Protein AF-A0A316QAD2-F1 (afdb_monomer_lite)

Sequence (180 aa):
MNKKSFFGGLAIGLAGILAVGAMGWFTKGFREWKKEEKPEIDNPIEDSSGGTEIESGEEKGVKLSVRKLMSSEFDDYGVSELAESAYTLTATITPADAANKAVDWTIAFKNASSTWASGKTVTEYATVTPSADGALTAVVENVAAFGEQIVVKATSRDNAEAYATCTVEYLQRTTGYTFN

Radius of gyration: 26.49 Å; chains: 1; bounding box: 68×63×85 Å

Secondary structure (DSSP, 8-state):
----------------------------SSS-S--------------S--EEEEEEEEEEBEEEEEEEPPGGGTGGGT--TT-SEEEEEEEEESSTT-S---EEEEEEETTTTSTTTTT--GGGTEEEEESSTT-SEEEEEE-S--SS-EEEEEEESS-TT-EEEEEEEEE---------

pLDDT: mean 77.48, std 26.58, range [26.19, 98.69]

Structure (mmCIF, N/CA/C/O backbone):
data_AF-A0A316QAD2-F1
#
_entry.id   AF-A0A316QAD2-F1
#
loop_
_atom_site.group_PDB
_atom_site.id
_atom_site.type_symbol
_atom_site.label_atom_id
_atom_site.label_alt_id
_atom_site.label_comp_id
_atom_site.label_asym_id
_atom_site.label_entity_id
_atom_site.label_seq_id
_atom_site.pdbx_PDB_ins_code
_atom_site.Cartn_x
_atom_site.Cartn_y
_atom_site.Cartn_z
_atom_site.occupancy
_atom_site.B_iso_or_equiv
_atom_site.auth_seq_id
_atom_site.auth_comp_id
_atom_site.auth_asym_id
_atom_site.auth_atom_id
_atom_site.pdbx_PDB_model_num
ATOM 1 N N . MET A 1 1 ? 41.965 -2.484 -55.845 1.00 35.59 1 MET A N 1
ATOM 2 C CA . MET A 1 1 ? 42.203 -1.0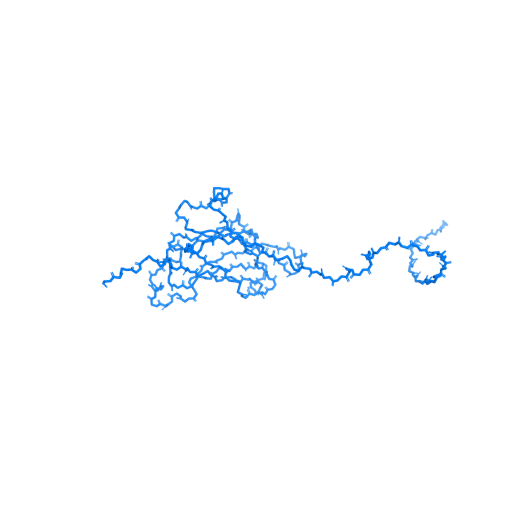54 -55.540 1.00 35.59 1 MET A CA 1
ATOM 3 C C . MET A 1 1 ? 41.024 -0.593 -54.677 1.00 35.59 1 MET A C 1
ATOM 5 O O . MET A 1 1 ? 39.918 -0.594 -55.182 1.00 35.59 1 MET A O 1
ATOM 9 N N . ASN A 1 2 ? 41.152 -0.638 -53.341 1.00 30.62 2 ASN A N 1
ATOM 10 C CA . ASN A 1 2 ? 41.389 0.524 -52.448 1.00 30.62 2 ASN A CA 1
ATOM 11 C C . ASN A 1 2 ? 40.229 1.545 -52.535 1.00 30.62 2 ASN A C 1
ATOM 13 O O . ASN A 1 2 ? 40.037 2.084 -53.612 1.00 30.62 2 ASN A O 1
ATOM 17 N N . LYS A 1 3 ? 39.429 1.890 -51.511 1.00 38.75 3 LYS A N 1
ATOM 18 C CA . LYS A 1 3 ? 39.714 2.348 -50.126 1.00 38.75 3 LYS A CA 1
ATOM 19 C C . LYS A 1 3 ? 38.359 2.501 -49.376 1.00 38.75 3 LYS A C 1
ATOM 21 O O . LYS A 1 3 ? 37.391 2.915 -49.995 1.00 38.75 3 LYS A O 1
ATOM 26 N N . LYS A 1 4 ? 38.220 2.011 -48.135 1.00 34.28 4 LYS A N 1
ATOM 27 C CA . LYS A 1 4 ? 38.248 2.746 -46.838 1.00 34.28 4 LYS A CA 1
ATOM 28 C C . LYS A 1 4 ? 37.105 3.758 -46.567 1.00 34.28 4 LYS A C 1
ATOM 30 O O . LYS A 1 4 ? 37.166 4.885 -47.028 1.00 34.28 4 LYS A O 1
ATOM 35 N N . SER A 1 5 ? 36.131 3.303 -45.767 1.00 32.41 5 SER A N 1
ATOM 36 C CA . SER A 1 5 ? 35.707 3.791 -44.429 1.00 32.41 5 SER A CA 1
ATOM 37 C C . SER A 1 5 ? 35.613 5.292 -44.076 1.00 32.41 5 SER A C 1
ATOM 39 O O . SER A 1 5 ? 36.557 6.041 -44.292 1.00 32.41 5 SER A O 1
ATOM 41 N N . PHE A 1 6 ? 34.601 5.560 -43.229 1.00 31.56 6 PHE A N 1
ATOM 42 C CA . PHE A 1 6 ? 34.587 6.482 -42.074 1.00 31.56 6 PHE A CA 1
ATOM 43 C C . PHE A 1 6 ? 34.142 7.937 -42.325 1.00 31.56 6 PHE A C 1
ATOM 45 O O . PHE A 1 6 ? 34.860 8.719 -42.937 1.00 31.56 6 PHE A O 1
ATOM 52 N N . PHE A 1 7 ? 33.005 8.326 -41.735 1.00 32.94 7 PHE A N 1
ATOM 53 C CA . PHE A 1 7 ? 32.732 9.715 -41.353 1.00 32.94 7 PHE A CA 1
ATOM 54 C C . PHE A 1 7 ? 32.796 9.794 -39.828 1.00 32.94 7 PHE A C 1
ATOM 56 O O . PHE A 1 7 ? 31.994 9.177 -39.132 1.00 32.94 7 PHE A O 1
ATOM 63 N N . GLY A 1 8 ? 33.799 10.510 -39.326 1.00 26.19 8 GLY A N 1
ATOM 64 C CA . GLY A 1 8 ? 33.959 10.866 -37.922 1.00 26.19 8 GLY A CA 1
ATOM 65 C C . GLY A 1 8 ? 34.168 12.374 -37.763 1.00 26.19 8 GLY A C 1
ATOM 66 O O . GLY A 1 8 ? 34.521 13.045 -38.730 1.00 26.19 8 GLY A O 1
ATOM 67 N N . GLY A 1 9 ? 34.000 12.845 -36.521 1.00 28.62 9 GLY A N 1
ATOM 68 C CA . GLY A 1 9 ? 34.406 14.166 -35.999 1.00 28.62 9 GLY A CA 1
ATOM 69 C C . GLY A 1 9 ? 33.338 15.256 -36.168 1.00 28.62 9 GLY A C 1
ATOM 70 O O . GLY A 1 9 ? 32.921 15.507 -37.288 1.00 28.62 9 GLY A O 1
ATOM 71 N N . LEU A 1 10 ? 32.718 15.834 -35.128 1.00 28.34 10 LEU A N 1
ATOM 72 C CA . LEU A 1 10 ? 33.216 16.615 -33.970 1.00 28.34 10 LEU A CA 1
ATOM 73 C C . LEU A 1 10 ? 33.731 18.030 -34.330 1.00 28.34 10 LEU A C 1
ATOM 75 O O . LEU A 1 10 ? 34.620 18.149 -35.165 1.00 28.34 10 LEU A O 1
ATOM 79 N N . ALA A 1 11 ? 33.238 19.026 -33.563 1.00 32.34 11 ALA A N 1
ATOM 80 C CA . ALA A 1 11 ? 33.734 20.399 -33.283 1.00 32.34 11 ALA A CA 1
ATOM 81 C C . ALA A 1 11 ? 32.819 21.532 -33.821 1.00 32.34 11 ALA A C 1
ATOM 83 O O . ALA A 1 11 ? 32.573 21.592 -35.017 1.00 32.34 11 ALA A O 1
ATOM 84 N N . ILE A 1 12 ? 32.101 22.312 -32.990 1.00 36.16 12 ILE A N 1
ATOM 85 C CA . ILE A 1 12 ? 32.471 23.393 -32.026 1.00 36.16 12 ILE A CA 1
ATOM 86 C C . ILE A 1 12 ? 32.565 24.795 -32.679 1.00 36.16 12 ILE A C 1
ATOM 88 O O . ILE A 1 12 ? 33.396 25.015 -33.551 1.00 36.16 12 ILE A O 1
ATOM 92 N N . GLY A 1 13 ? 31.801 25.751 -32.113 1.00 27.59 13 GLY A N 1
ATOM 93 C CA . GLY A 1 13 ? 32.006 27.219 -32.158 1.00 27.59 13 GLY A CA 1
ATOM 94 C C . GLY A 1 13 ? 31.286 27.945 -33.304 1.00 27.59 13 GLY A C 1
ATOM 95 O O . GLY A 1 13 ? 31.134 27.377 -34.371 1.00 27.59 13 GLY A O 1
ATOM 96 N N . LEU A 1 14 ? 30.803 29.191 -33.229 1.00 29.23 14 LEU A N 1
ATOM 97 C CA . LEU A 1 14 ? 30.896 30.331 -32.299 1.00 29.23 14 LEU A CA 1
ATOM 98 C C . LEU A 1 14 ? 29.816 31.352 -32.769 1.00 29.23 14 LEU A C 1
ATOM 100 O O . LEU A 1 14 ? 29.599 31.488 -33.966 1.00 29.23 14 LEU A O 1
ATOM 104 N N . ALA A 1 15 ? 29.015 31.927 -31.865 1.00 31.19 15 ALA A N 1
ATOM 105 C CA . ALA A 1 15 ? 28.975 33.356 -31.485 1.00 31.19 15 ALA A CA 1
ATOM 106 C C . ALA A 1 15 ? 28.520 34.418 -32.527 1.00 31.19 15 ALA A C 1
ATOM 108 O O . ALA A 1 15 ? 29.086 34.532 -33.605 1.00 31.19 15 ALA A O 1
ATOM 109 N N . GLY A 1 16 ? 27.625 35.324 -32.085 1.00 27.73 16 GLY A N 1
ATOM 110 C CA . GLY A 1 16 ? 27.795 36.774 -32.319 1.00 27.73 16 GLY A CA 1
ATOM 111 C C . GLY A 1 16 ? 26.804 37.534 -33.222 1.00 27.73 16 GLY A C 1
ATOM 112 O O . GLY A 1 16 ? 27.101 37.783 -34.378 1.00 27.73 16 GLY A O 1
ATOM 113 N N . ILE A 1 17 ? 25.678 37.967 -32.637 1.00 40.34 17 ILE A N 1
ATOM 114 C CA . ILE A 1 17 ? 24.956 39.265 -32.753 1.00 40.34 17 ILE A CA 1
ATOM 115 C C . ILE A 1 17 ? 25.114 40.111 -34.042 1.00 40.34 17 ILE A C 1
ATOM 117 O O . ILE A 1 17 ? 26.170 40.685 -34.296 1.00 40.34 17 ILE A O 1
ATOM 121 N N . LEU A 1 18 ? 23.978 40.401 -34.699 1.00 31.11 18 LEU A N 1
ATOM 122 C CA . LEU A 1 18 ? 23.752 41.642 -35.456 1.00 31.11 18 LEU A CA 1
ATOM 123 C C . LEU A 1 18 ? 22.421 42.290 -35.040 1.00 31.11 18 LEU A C 1
ATOM 125 O O . LEU A 1 18 ? 21.379 41.639 -34.988 1.00 31.11 18 LEU A O 1
ATOM 129 N N . ALA A 1 19 ? 22.496 43.576 -34.703 1.00 39.50 19 ALA A N 1
ATOM 130 C CA . ALA A 1 19 ? 21.415 44.415 -34.201 1.00 39.50 19 ALA A CA 1
ATOM 131 C C . ALA A 1 19 ? 20.536 44.983 -35.329 1.00 39.50 19 ALA A C 1
ATOM 133 O O . ALA A 1 19 ? 21.062 45.414 -36.352 1.00 39.50 19 ALA A O 1
ATOM 134 N N . VAL A 1 20 ? 19.222 45.093 -35.095 1.00 36.50 20 VAL A N 1
ATOM 135 C CA . VAL A 1 20 ? 18.325 46.009 -35.826 1.00 36.50 20 VAL A CA 1
ATOM 136 C C . VAL A 1 20 ? 17.330 46.604 -34.827 1.00 36.50 20 VAL A C 1
ATOM 138 O O . VAL A 1 20 ? 16.642 45.873 -34.118 1.00 36.50 20 VAL A O 1
ATOM 141 N N . GLY A 1 21 ? 17.307 47.934 -34.720 1.00 32.28 21 GLY A N 1
ATOM 142 C CA . GLY A 1 21 ? 16.424 48.673 -33.820 1.00 32.28 21 GLY A CA 1
ATOM 143 C C . GLY A 1 21 ? 15.106 49.103 -34.466 1.00 32.28 21 GLY A C 1
ATOM 144 O O . GLY A 1 21 ? 15.033 49.236 -35.681 1.00 32.28 21 GLY A O 1
ATOM 145 N N . ALA A 1 22 ? 14.098 49.364 -33.630 1.00 33.25 22 ALA A N 1
ATOM 146 C CA . ALA A 1 22 ? 13.107 50.443 -33.749 1.00 33.25 22 ALA A CA 1
ATOM 147 C C . ALA A 1 22 ? 12.155 50.404 -32.536 1.00 33.25 22 ALA A C 1
ATOM 149 O O . ALA A 1 22 ? 11.790 49.338 -32.047 1.00 33.25 22 ALA A O 1
ATOM 150 N N . MET A 1 23 ? 11.798 51.584 -32.030 1.00 35.56 23 MET A N 1
ATOM 151 C CA . MET A 1 23 ? 10.909 51.823 -30.889 1.00 35.56 23 MET A CA 1
ATOM 152 C C . MET A 1 23 ? 9.443 51.486 -31.191 1.00 35.56 23 MET A C 1
ATOM 154 O O . MET A 1 23 ? 8.976 51.734 -32.297 1.00 35.56 23 MET A O 1
ATOM 158 N N . GLY A 1 24 ? 8.698 51.078 -30.157 1.00 32.34 24 GLY A N 1
ATOM 159 C CA . GLY A 1 24 ? 7.247 51.282 -30.108 1.00 32.34 24 GLY A CA 1
ATOM 160 C C . GLY A 1 24 ? 6.459 50.131 -29.488 1.00 32.34 24 GLY A C 1
ATOM 161 O O . GLY A 1 24 ? 6.105 49.197 -30.187 1.00 32.34 24 GLY A O 1
ATOM 162 N N . TRP A 1 25 ? 6.192 50.245 -28.182 1.00 36.94 25 TRP A N 1
ATOM 163 C CA . TRP A 1 25 ? 5.119 49.604 -27.403 1.00 36.94 25 TRP A CA 1
ATOM 164 C C . TRP A 1 25 ? 4.672 48.184 -27.801 1.00 36.94 25 TRP A C 1
ATOM 166 O O . TRP A 1 25 ? 3.865 48.031 -28.699 1.00 36.94 25 TRP A O 1
ATOM 176 N N . PHE A 1 26 ? 5.051 47.167 -27.021 1.00 37.28 26 PHE A N 1
ATOM 177 C CA . PHE A 1 26 ? 4.083 46.343 -26.283 1.00 37.28 26 PHE A CA 1
ATOM 178 C C . PHE A 1 26 ? 4.789 45.577 -25.157 1.00 37.28 26 PHE A C 1
ATOM 180 O O . PHE A 1 26 ? 5.943 45.161 -25.229 1.00 37.28 26 PHE A O 1
ATOM 187 N N . THR A 1 27 ? 4.081 45.531 -24.046 1.00 40.59 27 THR A N 1
ATOM 188 C CA . THR A 1 27 ? 4.498 45.249 -22.680 1.00 40.59 27 THR A CA 1
ATOM 189 C C . THR A 1 27 ? 4.665 43.758 -22.369 1.00 40.59 27 THR A C 1
ATOM 191 O O . THR A 1 27 ? 3.865 42.942 -22.802 1.00 40.59 27 THR A O 1
ATOM 194 N N . LYS A 1 28 ? 5.638 43.447 -21.494 1.00 39.41 28 LYS A N 1
ATOM 195 C CA . LYS A 1 28 ? 5.648 42.292 -20.563 1.00 39.41 28 LYS A CA 1
ATOM 196 C C . LYS A 1 28 ? 5.552 40.865 -21.157 1.00 39.41 28 LYS A C 1
ATOM 198 O O . LYS A 1 28 ? 4.890 40.017 -20.583 1.00 39.41 28 LYS A O 1
ATOM 203 N N . GLY A 1 29 ? 6.281 40.549 -22.227 1.00 37.81 29 GLY A N 1
ATOM 204 C CA . GLY A 1 29 ? 6.379 39.166 -22.746 1.00 37.81 29 GLY A CA 1
ATOM 205 C C . GLY A 1 29 ? 7.638 38.366 -22.361 1.00 37.81 29 GLY A C 1
ATOM 206 O O . GLY A 1 29 ? 7.804 37.249 -22.830 1.00 37.81 29 GLY A O 1
ATOM 207 N N . PHE A 1 30 ? 8.570 38.921 -21.573 1.00 39.84 30 PHE A N 1
ATOM 208 C CA . PHE A 1 30 ? 9.949 38.390 -21.487 1.00 39.84 30 PHE A CA 1
ATOM 209 C C . PHE A 1 30 ? 10.492 38.233 -20.054 1.00 39.84 30 PHE A C 1
ATOM 211 O O . PHE A 1 30 ? 11.693 38.360 -19.822 1.00 39.84 30 PHE A O 1
ATOM 218 N N . ARG A 1 31 ? 9.629 38.023 -19.049 1.00 38.25 31 ARG A N 1
ATOM 219 C CA . ARG A 1 31 ? 10.076 37.963 -17.641 1.00 38.25 31 ARG A CA 1
ATOM 220 C C . ARG A 1 31 ? 9.486 36.846 -16.777 1.00 38.25 31 ARG A C 1
ATOM 222 O O . ARG A 1 31 ? 9.567 36.943 -15.561 1.00 38.25 31 ARG A O 1
ATOM 229 N N . GLU A 1 32 ? 8.971 35.776 -17.377 1.00 42.12 32 GLU A N 1
ATOM 230 C CA . GLU A 1 32 ? 8.374 34.654 -16.626 1.00 42.12 32 GLU A CA 1
ATOM 231 C C . GLU A 1 32 ? 8.991 33.292 -16.975 1.00 42.12 32 GLU A C 1
ATOM 233 O O . GLU A 1 32 ? 8.365 32.248 -16.846 1.00 42.12 32 GLU A O 1
ATOM 238 N N . TRP A 1 33 ? 10.267 33.276 -17.371 1.00 42.25 33 TRP A N 1
ATOM 239 C CA . TRP A 1 33 ? 11.036 32.034 -17.381 1.00 42.25 33 TRP A CA 1
ATOM 240 C C . TRP A 1 33 ? 11.668 31.836 -15.997 1.00 42.25 33 TRP A C 1
ATOM 242 O O . TRP A 1 33 ? 12.551 32.599 -15.604 1.00 42.25 33 TRP A O 1
ATOM 252 N N . LYS A 1 34 ? 11.186 30.801 -15.293 1.00 41.25 34 LYS A N 1
ATOM 253 C CA . LYS A 1 34 ? 11.458 30.372 -13.903 1.00 41.25 34 LYS A CA 1
ATOM 254 C C . LYS A 1 34 ? 10.482 30.861 -12.830 1.00 41.25 34 LYS A C 1
ATOM 256 O O . LYS A 1 34 ? 10.869 31.532 -11.877 1.00 41.25 34 LYS A O 1
ATOM 261 N N . LYS A 1 35 ? 9.257 30.348 -12.899 1.00 37.22 35 LYS A N 1
ATOM 262 C CA . LYS A 1 35 ? 8.662 29.651 -11.754 1.00 37.22 35 LYS A CA 1
ATOM 263 C C . LYS A 1 35 ? 8.066 28.351 -12.281 1.00 37.22 35 LYS A C 1
ATOM 265 O O . LYS A 1 35 ? 7.025 28.368 -12.919 1.00 37.22 35 LYS A O 1
ATOM 270 N N . GLU A 1 36 ? 8.772 27.243 -12.078 1.00 42.12 36 GLU A N 1
ATOM 271 C CA . GLU A 1 36 ? 8.090 25.954 -11.981 1.00 42.12 36 GLU A CA 1
ATOM 272 C C . GLU A 1 36 ? 7.177 26.076 -10.764 1.00 42.12 36 GLU A C 1
ATOM 274 O O . GLU A 1 36 ? 7.622 25.985 -9.618 1.00 42.12 36 GLU A O 1
ATOM 279 N N . GLU A 1 37 ? 5.909 26.382 -11.011 1.00 37.41 37 GLU A N 1
ATOM 280 C CA . GLU A 1 37 ? 4.862 26.023 -10.076 1.00 37.41 37 GLU A CA 1
ATOM 281 C C . GLU A 1 37 ? 4.916 24.498 -9.990 1.00 37.41 37 GLU A C 1
ATOM 283 O O . GLU A 1 37 ? 4.590 23.783 -10.939 1.00 37.41 37 GLU A O 1
ATOM 288 N N . LYS A 1 38 ? 5.422 23.993 -8.856 1.00 44.31 38 LYS A N 1
ATOM 289 C CA . LYS A 1 38 ? 5.043 22.663 -8.376 1.00 44.31 38 LYS A CA 1
ATOM 290 C C . LYS A 1 38 ? 3.537 22.552 -8.621 1.00 44.31 38 LYS A C 1
ATOM 292 O O . LYS A 1 38 ? 2.856 23.487 -8.200 1.00 44.31 38 LYS A O 1
ATOM 297 N N . PRO A 1 39 ? 3.020 21.491 -9.264 1.00 34.41 39 PRO A N 1
ATOM 298 C CA . PRO A 1 39 ? 1.581 21.310 -9.323 1.00 34.41 39 PRO A CA 1
ATOM 299 C C . PRO A 1 39 ? 1.079 21.336 -7.881 1.00 34.41 39 PRO A C 1
ATOM 301 O O . PRO A 1 39 ? 1.409 20.460 -7.078 1.00 34.41 39 PRO A O 1
ATOM 304 N N . GLU A 1 40 ? 0.394 22.421 -7.534 1.00 42.94 40 GLU A N 1
ATOM 305 C CA . GLU A 1 40 ? -0.399 22.500 -6.330 1.00 42.94 40 GLU A CA 1
ATOM 306 C C . GLU A 1 40 ? -1.486 21.468 -6.567 1.00 42.94 40 GLU A C 1
ATOM 308 O O . GLU A 1 40 ? -2.290 21.575 -7.493 1.00 42.94 40 GLU A O 1
ATOM 313 N N . ILE A 1 41 ? -1.372 20.367 -5.833 1.00 42.03 41 ILE A N 1
ATOM 314 C CA . ILE A 1 41 ? -2.401 19.351 -5.789 1.00 42.03 41 ILE A CA 1
ATOM 315 C C . ILE A 1 41 ? -3.591 20.073 -5.164 1.00 42.03 41 ILE A C 1
ATOM 317 O O . ILE A 1 41 ? -3.642 20.246 -3.947 1.00 42.03 41 ILE A O 1
ATOM 321 N N . ASP A 1 42 ? -4.493 20.559 -6.013 1.00 36.41 42 ASP A N 1
ATOM 322 C CA . ASP A 1 42 ? -5.850 20.921 -5.632 1.00 36.41 42 ASP A CA 1
ATOM 323 C C . ASP A 1 42 ? -6.522 19.614 -5.216 1.00 36.41 42 ASP A C 1
ATOM 325 O O . ASP A 1 42 ? -7.185 18.939 -6.002 1.00 36.41 42 ASP A O 1
ATOM 329 N N . ASN A 1 43 ? -6.206 19.175 -3.997 1.00 46.31 43 ASN A N 1
ATOM 330 C CA . ASN A 1 43 ? -7.016 18.209 -3.294 1.00 46.31 43 ASN A CA 1
ATOM 331 C C . ASN A 1 43 ? -8.382 18.881 -3.192 1.00 46.31 43 ASN A C 1
ATOM 333 O O . ASN A 1 43 ? -8.473 19.911 -2.512 1.00 46.31 43 ASN A O 1
ATOM 337 N N . PRO A 1 44 ? -9.441 18.332 -3.813 1.00 41.91 44 PRO A N 1
ATOM 338 C CA . PRO A 1 44 ? -10.777 18.730 -3.429 1.00 41.91 44 PRO A CA 1
ATOM 339 C C . PRO A 1 44 ? -10.821 18.592 -1.911 1.00 41.91 44 PRO A C 1
ATOM 341 O O . PRO A 1 44 ? -10.467 17.538 -1.375 1.00 41.91 44 PRO A O 1
ATOM 344 N N . ILE A 1 45 ? -11.167 19.673 -1.214 1.00 45.22 45 ILE A N 1
ATOM 345 C CA . ILE A 1 45 ? -11.511 19.594 0.200 1.00 45.22 45 ILE A CA 1
ATOM 346 C C . ILE A 1 45 ? -12.795 18.766 0.242 1.00 45.22 45 ILE A C 1
ATOM 348 O O . ILE A 1 45 ? -13.902 19.301 0.204 1.00 45.22 45 ILE A O 1
ATOM 352 N N . GLU A 1 46 ? -12.643 17.446 0.242 1.00 47.81 46 GLU A N 1
ATOM 353 C CA . GLU A 1 46 ? -13.655 16.566 0.779 1.00 47.81 46 GLU A CA 1
ATOM 354 C C . GLU A 1 46 ? -13.677 16.839 2.275 1.00 47.81 46 GLU A C 1
ATOM 356 O O . GLU A 1 46 ? -12.661 16.757 2.967 1.00 47.81 46 GLU A O 1
ATOM 361 N N . ASP A 1 47 ? -14.854 17.271 2.718 1.00 40.06 47 ASP A N 1
ATOM 362 C CA . ASP A 1 47 ? -15.343 17.188 4.082 1.00 40.06 47 ASP A CA 1
ATOM 363 C C . ASP A 1 47 ? -14.538 16.188 4.917 1.00 40.06 47 ASP A C 1
ATOM 365 O O . ASP A 1 47 ? -14.377 15.029 4.525 1.00 40.06 47 ASP A O 1
ATOM 369 N N . SER A 1 48 ? -14.065 16.675 6.066 1.00 46.91 48 SER A N 1
ATOM 370 C CA . SER A 1 48 ? -13.567 15.918 7.213 1.00 46.91 48 SER A CA 1
ATOM 371 C C . SER A 1 48 ? -14.567 14.824 7.634 1.00 46.91 48 SER A C 1
ATOM 373 O O . SER A 1 48 ? -15.176 14.855 8.705 1.00 46.91 48 SER A O 1
ATOM 375 N N . SER A 1 49 ? -14.701 13.807 6.800 1.00 50.00 49 SER A N 1
ATOM 376 C CA . SER A 1 49 ? -15.507 12.620 6.972 1.00 50.00 49 SER A CA 1
ATOM 377 C C . SER A 1 49 ? -14.502 11.475 7.034 1.00 50.00 49 SER A C 1
ATOM 379 O O . SER A 1 49 ? -13.785 11.214 6.078 1.00 50.00 49 SER A O 1
ATOM 381 N N . GLY A 1 50 ? -14.327 10.917 8.235 1.00 61.88 50 GLY A N 1
ATOM 382 C CA . GLY A 1 50 ? -13.238 9.988 8.564 1.00 61.88 50 GLY A CA 1
ATOM 383 C C . GLY A 1 50 ? -13.079 8.786 7.624 1.00 61.88 50 GLY A C 1
ATOM 384 O O . GLY A 1 50 ? -13.924 8.512 6.780 1.00 61.88 50 GLY A O 1
ATOM 385 N N . GLY A 1 51 ? -11.971 8.072 7.793 1.00 79.38 51 GLY A N 1
ATOM 386 C CA . GLY A 1 51 ? -11.475 7.058 6.862 1.00 79.38 51 GLY A CA 1
ATOM 387 C C . GLY A 1 51 ? -9.982 6.855 7.096 1.00 79.38 51 GLY A C 1
ATOM 388 O O . GLY A 1 51 ? -9.533 6.967 8.233 1.00 79.38 51 GLY A O 1
ATOM 389 N N . THR A 1 52 ? -9.193 6.590 6.057 1.00 82.94 52 THR A N 1
ATOM 390 C CA . THR A 1 52 ? -7.724 6.577 6.168 1.00 82.94 52 THR A CA 1
ATOM 391 C C . THR A 1 52 ? -7.069 7.817 5.587 1.00 82.94 52 THR A C 1
ATOM 393 O O . THR A 1 52 ? -7.644 8.473 4.732 1.00 82.94 52 THR A O 1
ATOM 396 N N . GLU A 1 53 ? -5.848 8.098 6.031 1.00 90.25 53 GLU A N 1
ATOM 397 C CA . GLU A 1 53 ? -4.874 8.936 5.335 1.00 90.25 53 GLU A CA 1
ATOM 398 C C . GLU A 1 53 ? -3.603 8.129 5.076 1.00 90.25 53 GLU A C 1
ATOM 400 O O . GLU A 1 53 ? -3.272 7.214 5.837 1.00 90.25 53 GLU A O 1
ATOM 405 N N . ILE A 1 54 ? -2.901 8.450 3.988 1.00 91.19 54 ILE A N 1
ATOM 406 C CA . ILE A 1 54 ? -1.656 7.774 3.614 1.00 91.19 54 ILE A CA 1
ATOM 407 C C . ILE A 1 54 ? -0.506 8.776 3.564 1.00 91.19 54 ILE A C 1
ATOM 409 O O . ILE A 1 54 ? -0.515 9.709 2.763 1.00 91.19 54 ILE A O 1
ATOM 413 N N . GLU A 1 55 ? 0.524 8.526 4.371 1.00 92.44 55 GLU A N 1
ATOM 414 C CA . GLU A 1 55 ? 1.770 9.291 4.398 1.00 92.44 55 GLU A CA 1
ATOM 415 C C . GLU A 1 55 ? 2.910 8.503 3.734 1.00 92.44 55 GLU A C 1
ATOM 417 O O . GLU A 1 55 ? 3.087 7.305 3.973 1.00 92.44 55 GLU A O 1
ATOM 422 N N . SER A 1 56 ? 3.719 9.168 2.905 1.00 90.56 56 SER A N 1
ATOM 423 C CA . SER A 1 56 ? 4.942 8.581 2.343 1.00 90.56 56 SER A CA 1
ATOM 424 C C . SER A 1 56 ? 5.934 8.187 3.443 1.00 90.56 56 SER A C 1
ATOM 426 O O . SER A 1 56 ? 6.131 8.911 4.413 1.00 90.56 56 SER A O 1
ATOM 428 N N . GLY A 1 57 ? 6.586 7.040 3.276 1.00 91.94 57 GLY A N 1
ATOM 429 C CA . GLY A 1 57 ? 7.590 6.516 4.196 1.00 91.94 57 GLY A CA 1
ATOM 430 C C . GLY A 1 57 ? 9.002 6.548 3.613 1.00 91.94 57 GLY A C 1
ATOM 431 O O . GLY A 1 57 ? 9.426 7.515 2.983 1.00 91.94 57 GLY A O 1
ATOM 432 N N . GLU A 1 58 ? 9.756 5.478 3.857 1.00 94.56 58 GLU A N 1
ATOM 433 C CA . GLU A 1 58 ? 11.116 5.330 3.344 1.00 94.56 58 GLU A CA 1
ATOM 434 C C . GLU A 1 58 ? 11.105 5.110 1.830 1.00 94.56 58 GLU A C 1
ATOM 436 O O . GLU A 1 58 ? 10.273 4.366 1.323 1.00 94.56 58 GLU A O 1
ATOM 441 N N . GLU A 1 59 ? 12.076 5.688 1.123 1.00 95.19 59 GLU A N 1
ATOM 442 C CA . GLU A 1 59 ? 12.274 5.509 -0.318 1.00 95.19 59 GLU A CA 1
ATOM 443 C C . GLU A 1 59 ? 13.747 5.182 -0.597 1.00 95.19 59 GLU A C 1
ATOM 445 O O . GLU A 1 59 ? 14.650 5.956 -0.269 1.00 95.19 59 GLU A O 1
ATOM 450 N N . LYS A 1 60 ? 14.010 4.022 -1.201 1.00 95.00 60 LYS A N 1
ATOM 451 C CA . LYS A 1 60 ? 15.349 3.560 -1.593 1.00 95.00 60 LYS A CA 1
ATOM 452 C C . LYS A 1 60 ? 15.271 2.946 -2.977 1.00 95.00 60 LYS A C 1
ATOM 454 O O . LYS A 1 60 ? 14.819 1.822 -3.122 1.00 95.00 60 LYS A O 1
ATOM 459 N N . GLY A 1 61 ? 15.651 3.680 -4.020 1.00 93.06 61 GLY A N 1
ATOM 460 C CA . GLY A 1 61 ? 15.607 3.183 -5.407 1.00 93.06 61 GLY A CA 1
ATOM 461 C C . GLY A 1 61 ? 14.201 2.889 -5.961 1.00 93.06 61 GLY A C 1
ATOM 462 O O . GLY A 1 61 ? 14.049 2.731 -7.168 1.00 93.06 61 GLY A O 1
ATOM 463 N N . VAL A 1 62 ? 13.172 2.879 -5.116 1.00 96.62 62 VAL A N 1
ATOM 464 C CA . VAL A 1 62 ? 11.751 2.865 -5.458 1.00 96.62 62 VAL A CA 1
ATOM 465 C C . VAL A 1 62 ? 11.123 4.108 -4.836 1.00 96.62 62 VAL A C 1
ATOM 467 O O . VAL A 1 62 ? 11.537 4.538 -3.760 1.00 96.62 62 VAL A O 1
ATOM 470 N N . LYS A 1 63 ? 10.130 4.678 -5.512 1.00 97.38 63 LYS A N 1
ATOM 471 C CA . LYS A 1 63 ? 9.309 5.793 -5.034 1.00 97.38 63 LYS A CA 1
ATOM 472 C C . LYS A 1 63 ? 7.834 5.434 -5.140 1.00 97.38 63 LYS A C 1
ATOM 474 O O . LYS A 1 63 ? 7.449 4.824 -6.138 1.00 97.38 63 LYS A O 1
ATOM 479 N N . LEU A 1 64 ? 7.018 5.845 -4.168 1.00 97.19 64 LEU A N 1
ATOM 480 C CA . LEU A 1 64 ? 5.562 5.694 -4.228 1.00 97.19 64 LEU A CA 1
ATOM 481 C C . LEU A 1 64 ? 4.887 7.027 -4.537 1.00 97.19 64 LEU A C 1
ATOM 483 O O . LEU A 1 64 ? 5.181 8.054 -3.932 1.00 97.19 64 LEU A O 1
ATOM 487 N N . SER A 1 65 ? 3.954 6.995 -5.480 1.00 96.69 65 SER A N 1
ATOM 488 C CA . SER A 1 65 ? 2.950 8.042 -5.661 1.00 96.69 65 SER A CA 1
ATOM 489 C C . SER A 1 65 ? 1.607 7.514 -5.180 1.00 96.69 65 SER A C 1
ATOM 491 O O . SER A 1 65 ? 1.252 6.374 -5.482 1.00 96.69 65 SER A O 1
ATOM 493 N N . VAL A 1 66 ? 0.881 8.340 -4.434 1.00 95.62 66 VAL A N 1
ATOM 494 C CA . VAL A 1 66 ? -0.387 7.986 -3.795 1.00 95.62 66 VAL A CA 1
ATOM 495 C C . VAL A 1 66 ? -1.487 8.865 -4.374 1.00 95.62 66 VAL A C 1
ATOM 497 O O . VAL A 1 66 ? -1.308 10.076 -4.490 1.00 95.62 66 VAL A O 1
ATOM 500 N N . ARG A 1 67 ? -2.625 8.266 -4.723 1.00 96.06 67 ARG A N 1
ATOM 501 C CA . ARG A 1 67 ? -3.835 8.988 -5.131 1.00 96.06 67 ARG A CA 1
ATOM 502 C C . ARG A 1 67 ? -5.041 8.379 -4.428 1.00 96.06 67 ARG A C 1
ATOM 504 O O . ARG A 1 67 ? -5.265 7.177 -4.551 1.00 96.06 67 ARG A O 1
ATOM 511 N N . LYS A 1 68 ? -5.807 9.209 -3.721 1.00 95.25 68 LYS A N 1
ATOM 512 C CA . LYS A 1 68 ? -7.101 8.824 -3.149 1.00 95.25 68 LYS A CA 1
ATOM 513 C C . LYS A 1 68 ? -8.107 8.597 -4.278 1.00 95.25 68 LYS A C 1
ATOM 515 O O . LYS A 1 68 ? -8.140 9.380 -5.228 1.00 95.25 68 LYS A O 1
ATOM 520 N N . LEU A 1 69 ? -8.879 7.521 -4.186 1.00 93.06 69 LEU A N 1
ATOM 521 C CA . LEU A 1 69 ? -9.987 7.241 -5.093 1.00 93.06 69 LEU A CA 1
ATOM 522 C C . LEU A 1 69 ? -11.259 7.888 -4.556 1.00 93.06 69 LEU A C 1
ATOM 524 O O . LEU A 1 69 ? -11.544 7.799 -3.360 1.00 93.06 69 LEU A O 1
ATOM 528 N N . MET A 1 70 ? -12.037 8.499 -5.445 1.00 91.81 70 MET A N 1
ATOM 529 C CA . MET A 1 70 ? -13.411 8.883 -5.127 1.00 91.81 70 MET A CA 1
ATOM 530 C C . MET A 1 70 ? -14.296 7.636 -5.117 1.00 91.81 70 MET A C 1
ATOM 532 O O . MET A 1 70 ? -14.061 6.706 -5.889 1.00 91.81 70 MET A O 1
ATOM 536 N N . SER A 1 71 ? -15.369 7.631 -4.321 1.00 89.56 71 SER A N 1
ATOM 537 C CA . SER A 1 71 ? -16.306 6.495 -4.276 1.00 89.56 71 SER A CA 1
ATOM 538 C C . SER A 1 71 ? -16.905 6.152 -5.645 1.00 89.56 71 SER A C 1
ATOM 540 O O . SER A 1 71 ? -17.194 4.994 -5.912 1.00 89.56 71 SER A O 1
ATOM 542 N N . SER A 1 72 ? -17.044 7.133 -6.547 1.00 91.94 72 SER A N 1
ATOM 543 C CA . SER A 1 72 ? -17.504 6.904 -7.925 1.00 91.94 72 SER A CA 1
ATOM 544 C C . SER A 1 72 ? -16.528 6.104 -8.794 1.00 91.94 72 SER A C 1
ATOM 546 O O . SER A 1 72 ? -16.911 5.669 -9.870 1.00 91.94 72 SER A O 1
ATOM 548 N N . GLU A 1 73 ? -15.271 5.962 -8.371 1.00 94.06 73 GLU A N 1
ATOM 549 C CA . GLU A 1 73 ? -14.227 5.212 -9.080 1.00 94.06 73 GLU A CA 1
ATOM 550 C C . GLU A 1 73 ? -14.049 3.793 -8.513 1.00 94.06 73 GLU A C 1
ATOM 552 O O . GLU A 1 73 ? -13.281 3.012 -9.063 1.00 94.06 73 GLU A O 1
ATOM 557 N N . PHE A 1 74 ? -14.709 3.440 -7.405 1.00 93.62 74 PHE A N 1
ATOM 558 C CA . PHE A 1 74 ? -14.436 2.189 -6.685 1.00 93.62 74 PHE A CA 1
ATOM 559 C C . PHE A 1 74 ? -14.648 0.949 -7.559 1.00 93.62 74 PHE A C 1
ATOM 561 O O . PHE A 1 74 ? -13.760 0.097 -7.621 1.00 93.62 74 PHE A O 1
ATOM 568 N N . ASP A 1 75 ? -15.751 0.902 -8.305 1.00 93.44 75 ASP A N 1
ATOM 569 C CA . ASP A 1 75 ? -16.070 -0.208 -9.208 1.00 93.44 75 ASP A CA 1
ATOM 570 C C . ASP A 1 75 ? -14.998 -0.396 -10.296 1.00 93.44 75 ASP A C 1
ATOM 572 O O . ASP A 1 75 ? -14.581 -1.522 -10.573 1.00 93.44 75 ASP A O 1
ATOM 576 N N . ASP A 1 76 ? -14.494 0.705 -10.867 1.00 94.88 76 ASP A N 1
ATOM 577 C CA . ASP A 1 76 ? -13.478 0.685 -11.930 1.00 94.88 76 ASP A CA 1
ATOM 578 C C . ASP A 1 76 ? -12.132 0.128 -11.439 1.00 94.88 76 ASP A C 1
ATOM 580 O O . ASP A 1 76 ? -11.367 -0.454 -12.215 1.00 94.88 76 ASP A O 1
ATOM 584 N N . TYR A 1 77 ? -11.842 0.292 -10.147 1.00 95.25 77 TYR A N 1
ATOM 585 C CA . TYR A 1 77 ? -10.620 -0.188 -9.501 1.00 95.25 77 TYR A CA 1
ATOM 586 C C . TYR A 1 77 ? -10.816 -1.488 -8.707 1.00 95.25 77 TYR A C 1
ATOM 588 O O . TYR A 1 77 ? -9.860 -1.969 -8.098 1.00 95.25 77 TYR A O 1
ATOM 596 N N . GLY A 1 78 ? -12.017 -2.078 -8.734 1.00 94.00 78 GLY A N 1
ATOM 597 C CA . GLY A 1 78 ? -12.336 -3.318 -8.023 1.00 94.00 78 GLY A CA 1
ATOM 598 C C . GLY A 1 78 ? -12.307 -3.187 -6.499 1.00 94.00 78 GLY A C 1
ATOM 599 O O . GLY A 1 78 ? -12.049 -4.173 -5.812 1.00 94.00 78 GLY A O 1
ATOM 600 N N . VAL A 1 79 ? -12.533 -1.977 -5.982 1.00 95.12 79 VAL A N 1
ATOM 601 C CA . VAL A 1 79 ? -12.607 -1.691 -4.546 1.00 95.12 79 VAL A CA 1
ATOM 602 C C . VAL A 1 79 ? -13.892 -2.290 -3.975 1.00 95.12 79 VAL A C 1
ATOM 604 O O . VAL A 1 79 ? -14.957 -2.198 -4.583 1.00 95.12 79 VAL A O 1
ATOM 607 N N . SER A 1 80 ? -13.803 -2.890 -2.790 1.00 90.69 80 SER A N 1
ATOM 608 C CA . SER A 1 80 ? -14.960 -3.439 -2.084 1.00 90.69 80 SER A CA 1
ATOM 609 C C . SER A 1 80 ? -15.987 -2.361 -1.717 1.00 90.69 80 SER A C 1
ATOM 611 O O . SER A 1 80 ? -15.626 -1.296 -1.222 1.00 90.69 80 SER A O 1
ATOM 613 N N . GLU A 1 81 ? -17.283 -2.674 -1.817 1.00 87.12 81 GLU A N 1
ATOM 614 C CA . GLU A 1 81 ? -18.365 -1.819 -1.289 1.00 87.12 81 GLU A CA 1
ATOM 615 C C . GLU A 1 81 ? -18.267 -1.599 0.233 1.00 87.12 81 GLU A C 1
ATOM 617 O O . GLU A 1 81 ? -18.845 -0.657 0.771 1.00 87.12 81 GLU A O 1
ATOM 622 N N . LEU A 1 82 ? -17.547 -2.479 0.940 1.00 86.12 82 LEU A N 1
ATOM 623 C CA . LEU A 1 82 ? -17.289 -2.350 2.376 1.00 86.12 82 LEU A CA 1
ATOM 624 C C . LEU A 1 82 ? -16.169 -1.352 2.688 1.00 86.12 82 LEU A C 1
ATOM 626 O O . LEU A 1 82 ? -15.973 -1.025 3.856 1.00 86.12 82 LEU A O 1
ATOM 630 N N . ALA A 1 83 ? -15.410 -0.908 1.682 1.00 90.94 83 ALA A N 1
ATOM 631 C CA . ALA A 1 83 ? -14.285 -0.022 1.904 1.00 90.94 83 ALA A CA 1
ATOM 632 C C . ALA A 1 83 ? -14.767 1.385 2.283 1.00 90.94 83 ALA A C 1
ATOM 634 O O . ALA A 1 83 ? -15.506 2.029 1.539 1.00 90.94 83 ALA A O 1
ATOM 635 N N . GLU A 1 84 ? -14.304 1.898 3.423 1.00 91.56 84 GLU A N 1
ATOM 636 C CA . GLU A 1 84 ? -14.575 3.282 3.835 1.00 91.56 84 GLU A CA 1
ATOM 637 C C . GLU A 1 84 ? -13.774 4.286 2.991 1.00 91.56 84 GLU A C 1
ATOM 639 O O . GLU A 1 84 ? -14.223 5.401 2.732 1.00 91.56 84 GLU A O 1
ATOM 644 N N . SER A 1 85 ? -12.577 3.892 2.555 1.00 93.94 85 SER A N 1
ATOM 645 C CA . SER A 1 85 ? -11.680 4.689 1.717 1.00 93.94 85 SER A CA 1
ATOM 646 C C . SER A 1 85 ? -10.761 3.780 0.906 1.00 93.94 85 SER A C 1
ATOM 648 O O . SER A 1 85 ? -10.422 2.675 1.339 1.00 93.94 85 SER A O 1
ATOM 650 N N . ALA A 1 86 ? -10.320 4.253 -0.260 1.00 95.69 86 ALA A N 1
ATOM 651 C CA . ALA A 1 86 ? -9.386 3.521 -1.103 1.00 95.69 86 ALA A CA 1
ATOM 652 C C . ALA A 1 86 ? -8.387 4.440 -1.811 1.00 95.69 86 ALA A C 1
ATOM 654 O O . ALA A 1 86 ? -8.645 5.623 -2.045 1.00 95.69 86 ALA A O 1
ATOM 655 N N . TYR A 1 87 ? -7.228 3.878 -2.144 1.00 97.38 87 TYR A N 1
ATOM 656 C CA . TYR A 1 87 ? -6.105 4.588 -2.745 1.00 97.38 87 TYR A CA 1
ATOM 657 C C . TYR A 1 87 ? -5.450 3.741 -3.825 1.00 97.38 87 TYR A C 1
ATOM 659 O O . TYR A 1 87 ? -5.243 2.544 -3.645 1.00 97.38 87 TYR A O 1
ATOM 667 N N . THR A 1 88 ? -5.016 4.375 -4.908 1.00 98.06 88 THR A N 1
ATOM 668 C CA . THR A 1 88 ? -4.065 3.767 -5.842 1.00 98.06 88 THR A CA 1
ATOM 669 C C . THR A 1 88 ? -2.647 4.161 -5.460 1.00 98.06 88 THR A C 1
ATOM 671 O O . THR A 1 88 ? -2.342 5.350 -5.319 1.00 98.06 88 THR A O 1
ATOM 674 N N . LEU A 1 89 ? -1.772 3.168 -5.354 1.00 98.12 89 LEU A N 1
ATOM 675 C CA . LEU A 1 89 ? -0.334 3.333 -5.212 1.00 98.12 89 LEU A CA 1
ATOM 676 C C . LEU A 1 89 ? 0.347 3.045 -6.547 1.00 98.12 89 LEU A C 1
ATOM 678 O O . LEU A 1 89 ? 0.037 2.055 -7.207 1.00 98.12 89 LEU A O 1
ATOM 682 N N . THR A 1 90 ? 1.298 3.895 -6.930 1.00 98.25 90 THR A N 1
ATOM 683 C CA . THR A 1 90 ? 2.150 3.698 -8.111 1.00 98.25 90 THR A CA 1
ATOM 684 C C . THR A 1 90 ? 3.616 3.718 -7.704 1.00 98.25 90 THR A C 1
ATOM 686 O O . THR A 1 90 ? 4.126 4.743 -7.248 1.00 98.25 90 THR A O 1
ATOM 689 N N . ALA A 1 91 ? 4.301 2.594 -7.891 1.00 97.88 91 ALA A N 1
ATOM 690 C CA . ALA A 1 91 ? 5.730 2.443 -7.683 1.00 97.88 91 ALA A CA 1
ATOM 691 C C . ALA A 1 91 ? 6.522 2.883 -8.923 1.00 97.88 91 ALA A C 1
ATOM 693 O O . ALA A 1 91 ? 6.193 2.537 -10.056 1.00 97.88 91 ALA A O 1
ATOM 694 N N . THR A 1 92 ? 7.604 3.630 -8.713 1.00 97.81 92 THR A N 1
ATOM 695 C CA . THR A 1 92 ? 8.566 4.013 -9.757 1.00 97.81 92 THR A CA 1
ATOM 696 C C . THR A 1 92 ? 9.964 3.567 -9.352 1.00 97.81 92 THR A C 1
ATOM 698 O O . THR A 1 92 ? 10.427 3.932 -8.275 1.00 97.81 92 THR A O 1
ATOM 701 N N . ILE A 1 93 ? 10.643 2.798 -10.208 1.00 96.00 93 ILE A N 1
ATOM 702 C CA . ILE A 1 93 ? 11.994 2.266 -9.958 1.00 96.00 93 ILE A CA 1
ATOM 703 C C . ILE A 1 93 ? 13.058 3.159 -10.603 1.00 96.00 93 ILE A C 1
ATOM 705 O O . ILE A 1 93 ? 12.894 3.627 -11.731 1.00 96.00 93 ILE A O 1
ATOM 709 N N . THR A 1 94 ? 14.163 3.358 -9.884 1.00 92.25 94 THR A N 1
ATOM 710 C CA . THR A 1 94 ? 15.376 4.040 -10.343 1.00 92.25 94 THR A CA 1
ATOM 711 C C . THR A 1 94 ? 16.548 3.047 -10.389 1.00 92.25 94 THR A C 1
ATOM 713 O O . THR A 1 94 ? 16.792 2.369 -9.391 1.00 92.25 94 THR A O 1
ATOM 716 N N . PRO A 1 95 ? 17.311 2.983 -11.495 1.00 94.31 95 PRO A N 1
ATOM 717 C CA . PRO A 1 95 ? 17.185 3.816 -12.689 1.00 94.31 95 PRO A CA 1
ATOM 718 C C . PRO A 1 95 ? 15.991 3.410 -13.569 1.00 94.31 95 PRO A C 1
ATOM 720 O O . PRO A 1 95 ? 15.492 2.288 -13.509 1.00 94.31 95 PRO A O 1
ATOM 723 N N . ALA A 1 96 ? 15.515 4.348 -14.391 1.00 93.19 96 ALA A N 1
ATOM 724 C CA . ALA A 1 96 ? 14.316 4.156 -15.207 1.00 93.19 96 ALA A CA 1
ATOM 725 C C . ALA A 1 96 ? 14.485 3.098 -16.315 1.00 93.19 96 ALA A C 1
ATOM 727 O O . ALA A 1 96 ? 13.491 2.648 -16.880 1.00 93.19 96 ALA A O 1
ATOM 728 N N . ASP A 1 97 ? 15.712 2.696 -16.635 1.00 93.06 97 ASP A N 1
ATOM 729 C CA . ASP A 1 97 ? 16.072 1.660 -17.607 1.00 93.06 97 ASP A CA 1
ATOM 730 C C . ASP A 1 97 ? 16.402 0.306 -16.954 1.00 93.06 97 ASP A C 1
ATOM 732 O O . ASP A 1 97 ? 16.915 -0.588 -17.626 1.00 93.06 97 ASP A O 1
ATOM 736 N N . ALA A 1 98 ? 16.072 0.124 -15.667 1.00 93.94 98 ALA A N 1
ATOM 737 C CA . ALA A 1 98 ? 16.190 -1.165 -14.990 1.00 93.94 98 ALA A CA 1
ATOM 738 C C . ALA A 1 98 ? 15.524 -2.287 -15.810 1.00 93.94 98 ALA A C 1
ATOM 740 O O . ALA A 1 98 ? 14.374 -2.157 -16.245 1.00 93.94 98 ALA A O 1
ATOM 741 N N . ALA A 1 99 ? 16.257 -3.387 -16.009 1.00 95.06 99 ALA A N 1
ATOM 742 C CA . ALA A 1 99 ? 15.823 -4.506 -16.845 1.00 95.06 99 ALA A CA 1
ATOM 743 C C . ALA A 1 99 ? 14.587 -5.216 -16.270 1.00 95.06 99 ALA A C 1
ATOM 745 O O . ALA A 1 99 ? 13.691 -5.604 -17.018 1.00 95.06 99 ALA A O 1
ATOM 746 N N . ASN A 1 100 ? 14.528 -5.348 -14.944 1.00 95.56 100 ASN A N 1
ATOM 747 C CA . ASN A 1 100 ? 13.375 -5.860 -14.223 1.00 95.56 100 ASN A CA 1
ATOM 748 C C . ASN A 1 100 ? 12.761 -4.739 -13.379 1.00 95.56 100 ASN A C 1
ATOM 750 O O . ASN A 1 100 ? 13.433 -4.135 -12.545 1.00 95.56 100 ASN A O 1
ATOM 754 N N . LYS A 1 101 ? 11.474 -4.470 -13.610 1.00 96.62 101 LYS A N 1
ATOM 755 C CA . LYS A 1 101 ? 10.705 -3.458 -12.878 1.00 96.62 101 LYS A CA 1
ATOM 756 C C . LYS A 1 101 ? 9.599 -4.054 -12.012 1.00 96.62 101 LYS A C 1
ATOM 758 O O . LYS A 1 101 ? 8.750 -3.317 -11.526 1.00 96.62 101 LYS A O 1
ATOM 763 N N . ALA A 1 102 ? 9.569 -5.372 -11.857 1.00 98.25 102 ALA A N 1
ATOM 764 C CA . ALA A 1 102 ? 8.547 -6.011 -11.054 1.00 98.25 102 ALA A CA 1
ATOM 765 C C . ALA A 1 102 ? 8.766 -5.724 -9.565 1.00 98.25 102 ALA A C 1
ATOM 767 O O . ALA A 1 102 ? 9.903 -5.724 -9.079 1.00 98.25 102 ALA A O 1
ATOM 768 N N . VAL A 1 103 ? 7.669 -5.511 -8.841 1.00 98.56 103 VAL A N 1
ATOM 769 C CA . VAL A 1 103 ? 7.686 -5.297 -7.391 1.00 98.56 103 VAL A CA 1
ATOM 770 C C . VAL A 1 103 ? 6.769 -6.279 -6.675 1.00 98.56 103 VAL A C 1
ATOM 772 O O . VAL A 1 103 ? 5.759 -6.716 -7.223 1.00 98.56 103 VAL A O 1
ATOM 775 N N . ASP A 1 104 ? 7.116 -6.587 -5.432 1.00 98.69 104 ASP A N 1
ATOM 776 C CA . ASP A 1 104 ? 6.250 -7.280 -4.486 1.00 98.69 104 ASP A CA 1
ATOM 777 C C . ASP A 1 104 ? 5.650 -6.287 -3.499 1.00 98.69 104 ASP A C 1
ATOM 779 O O . ASP A 1 104 ? 6.360 -5.471 -2.900 1.00 98.69 104 ASP A O 1
ATOM 783 N N . TRP A 1 105 ? 4.334 -6.383 -3.325 1.00 98.69 105 TRP A N 1
ATOM 784 C CA . TRP A 1 105 ? 3.569 -5.573 -2.387 1.00 98.69 105 TRP A CA 1
ATOM 785 C C . TRP A 1 105 ? 3.306 -6.358 -1.111 1.00 98.69 105 TRP A C 1
ATOM 787 O O . TRP A 1 105 ? 2.932 -7.528 -1.147 1.00 98.69 105 TRP A O 1
ATOM 797 N N . THR A 1 106 ? 3.490 -5.702 0.028 1.00 98.69 106 THR A N 1
ATOM 798 C CA . THR A 1 106 ? 3.198 -6.273 1.346 1.00 98.69 106 THR A CA 1
ATOM 799 C C . THR A 1 106 ? 2.487 -5.248 2.212 1.00 98.69 106 THR A C 1
ATOM 801 O O . THR A 1 106 ? 2.660 -4.043 2.024 1.00 98.69 106 THR A O 1
ATOM 804 N N . ILE A 1 107 ? 1.696 -5.741 3.162 1.00 98.50 107 ILE A N 1
ATOM 805 C CA . ILE A 1 107 ? 0.970 -4.942 4.145 1.00 98.50 107 ILE A CA 1
ATOM 806 C C . ILE A 1 107 ? 1.149 -5.564 5.527 1.00 98.50 107 ILE A C 1
ATOM 808 O O . ILE A 1 107 ? 1.110 -6.787 5.673 1.00 98.50 107 ILE A O 1
ATOM 812 N N . ALA A 1 108 ? 1.387 -4.736 6.538 1.00 98.56 108 ALA A N 1
ATOM 813 C CA . ALA A 1 108 ? 1.586 -5.187 7.911 1.00 98.56 108 ALA A CA 1
ATOM 814 C C . ALA A 1 108 ? 1.227 -4.086 8.908 1.00 98.56 108 ALA A C 1
ATOM 816 O O . ALA A 1 108 ? 1.358 -2.904 8.605 1.00 98.56 108 ALA A O 1
ATOM 817 N N . PHE A 1 109 ? 0.848 -4.461 10.129 1.00 98.38 109 PHE A N 1
ATOM 818 C CA . PHE A 1 109 ? 0.849 -3.504 11.235 1.00 98.38 109 PHE A CA 1
ATOM 819 C C . PHE A 1 109 ? 2.269 -2.983 11.468 1.00 98.38 109 PHE A C 1
ATOM 821 O O . PHE A 1 109 ? 3.219 -3.769 11.504 1.00 98.38 109 PHE A O 1
ATOM 828 N N . LYS A 1 110 ? 2.410 -1.671 11.672 1.00 97.56 110 LYS A N 1
ATOM 829 C CA . LYS A 1 110 ? 3.688 -1.025 11.988 1.00 97.56 110 LYS A CA 1
ATOM 830 C C . LYS A 1 110 ? 4.285 -1.606 13.267 1.00 97.56 110 LYS A C 1
ATOM 832 O O . LYS A 1 110 ? 5.471 -1.926 13.301 1.00 97.56 110 LYS A O 1
ATOM 837 N N . ASN A 1 111 ? 3.451 -1.813 14.285 1.00 97.62 111 ASN A N 1
ATOM 838 C CA . ASN A 1 111 ? 3.782 -2.590 15.470 1.00 97.62 111 ASN A CA 1
ATOM 839 C C . ASN A 1 111 ? 2.737 -3.688 15.725 1.00 97.62 111 ASN A C 1
ATOM 841 O O . ASN A 1 111 ? 1.767 -3.489 16.452 1.00 97.62 111 ASN A O 1
ATOM 845 N N . ALA A 1 112 ? 2.974 -4.887 15.189 1.00 97.00 112 ALA A N 1
ATOM 846 C CA . ALA A 1 112 ? 2.104 -6.051 15.403 1.00 97.00 112 ALA A CA 1
ATOM 847 C C . ALA A 1 112 ? 1.978 -6.483 16.881 1.00 97.00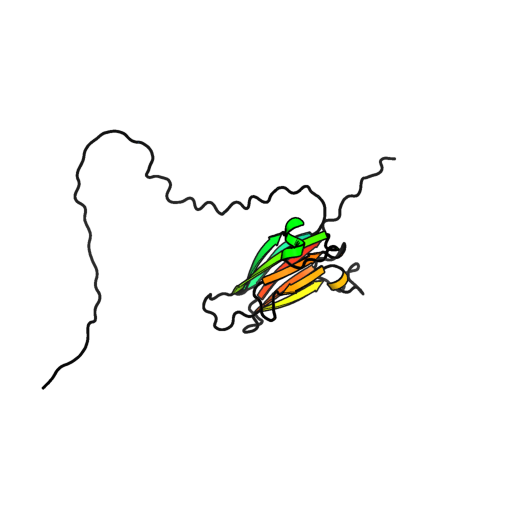 112 ALA A C 1
ATOM 849 O O . ALA A 1 112 ? 1.027 -7.172 17.244 1.00 97.00 112 ALA A O 1
ATOM 850 N N . SER A 1 113 ? 2.916 -6.070 17.738 1.00 96.94 113 SER A N 1
ATOM 851 C CA . SER A 1 113 ? 2.908 -6.359 19.177 1.00 96.94 113 SER A CA 1
ATOM 852 C C . SER A 1 113 ? 2.247 -5.255 20.006 1.00 96.94 113 SER A C 1
ATOM 854 O O . SER A 1 113 ? 2.284 -5.319 21.237 1.00 96.94 113 SER A O 1
ATOM 856 N N . SER A 1 114 ? 1.679 -4.220 19.379 1.00 97.00 114 SER A N 1
ATOM 857 C CA . SER A 1 114 ? 0.987 -3.163 20.114 1.00 97.00 114 SER A CA 1
ATOM 858 C C . SER A 1 114 ? -0.260 -3.704 20.814 1.00 97.00 114 SER A C 1
ATOM 860 O O . SER A 1 114 ? -0.848 -4.709 20.407 1.00 97.00 114 SER A O 1
ATOM 862 N N . THR A 1 115 ? -0.693 -3.017 21.873 1.00 96.81 115 THR A N 1
ATOM 863 C CA . THR A 1 115 ? -1.904 -3.382 22.625 1.00 96.81 115 THR A CA 1
ATOM 864 C C . THR A 1 115 ? -3.126 -3.507 21.717 1.00 96.81 115 THR A C 1
ATOM 866 O O . THR A 1 115 ? -3.994 -4.339 21.969 1.00 96.81 115 THR A O 1
ATOM 869 N N . TRP A 1 116 ? -3.197 -2.694 20.659 1.00 95.88 116 TRP A N 1
ATOM 870 C CA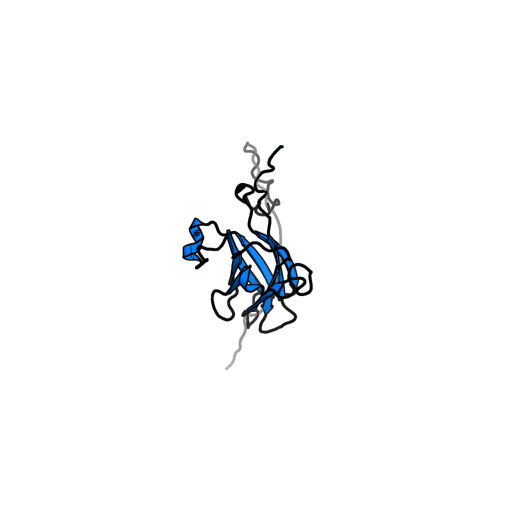 . TRP A 1 116 ? -4.303 -2.740 19.716 1.00 95.88 116 TRP A CA 1
ATOM 871 C C . TRP A 1 116 ? -4.162 -3.911 18.732 1.00 95.88 116 TRP A C 1
ATOM 873 O O . TRP A 1 116 ? -5.109 -4.688 18.594 1.00 95.88 116 TRP A O 1
ATOM 883 N N . ALA A 1 117 ? -2.996 -4.068 18.093 1.00 97.06 117 ALA A N 1
ATOM 884 C CA . ALA A 1 117 ? -2.774 -5.021 16.997 1.00 97.06 117 ALA A CA 1
ATOM 885 C C . ALA A 1 117 ? -2.555 -6.475 17.437 1.00 97.06 117 ALA A C 1
ATOM 887 O O . ALA A 1 117 ? -2.783 -7.392 16.648 1.00 97.06 117 ALA A O 1
ATOM 888 N N . SER A 1 118 ? -2.129 -6.706 18.680 1.00 97.62 118 SER A N 1
ATOM 889 C CA . SER A 1 118 ? -1.817 -8.053 19.160 1.00 97.62 118 SER A CA 1
ATOM 890 C C . SER A 1 118 ? -3.007 -9.009 18.988 1.00 97.62 118 SER A C 1
ATOM 892 O O . SER A 1 118 ? -4.131 -8.724 19.413 1.00 97.62 118 SER A O 1
ATOM 894 N N . GLY A 1 119 ? -2.757 -10.144 18.326 1.00 97.19 119 GLY A N 1
ATOM 895 C CA . GLY A 1 119 ? -3.761 -11.168 18.018 1.00 97.19 119 GLY A CA 1
ATOM 896 C C . GLY A 1 119 ? -4.709 -10.843 16.856 1.00 97.19 119 GLY A C 1
ATOM 897 O O . GLY A 1 119 ? -5.635 -11.616 16.627 1.00 97.19 119 GLY A O 1
ATOM 898 N N . LYS A 1 120 ? -4.506 -9.732 16.135 1.00 97.69 120 LYS A N 1
ATOM 899 C CA . LYS A 1 120 ? -5.303 -9.344 14.957 1.00 97.69 120 LYS A CA 1
ATOM 900 C C . LYS A 1 120 ? -4.579 -9.649 13.653 1.00 97.69 120 LYS A C 1
ATOM 902 O O . LYS A 1 120 ? -3.351 -9.733 13.621 1.00 97.69 120 LYS A O 1
ATOM 907 N N . THR A 1 121 ? -5.341 -9.725 12.565 1.00 97.69 121 THR A N 1
ATOM 908 C CA . THR A 1 121 ? -4.796 -9.884 11.213 1.00 97.69 121 THR A CA 1
ATOM 909 C C . THR A 1 121 ? -4.971 -8.590 10.427 1.00 97.69 121 THR A C 1
ATOM 911 O O . THR A 1 121 ? -6.080 -8.085 10.307 1.00 97.69 121 THR A O 1
ATOM 914 N N . VAL A 1 122 ? -3.889 -8.047 9.860 1.00 97.75 122 VAL A N 1
ATOM 915 C CA . VAL A 1 122 ? -3.914 -6.746 9.156 1.00 97.75 122 VAL A CA 1
ATOM 916 C C . VAL A 1 122 ? -4.939 -6.692 8.017 1.00 97.75 122 VAL A C 1
ATOM 918 O O . VAL A 1 122 ? -5.612 -5.679 7.853 1.00 97.75 122 VAL A O 1
ATOM 921 N N . THR A 1 123 ? -5.129 -7.801 7.296 1.00 96.88 123 THR A N 1
ATOM 922 C CA . THR A 1 123 ? -6.054 -7.893 6.154 1.00 96.88 123 THR A CA 1
ATOM 923 C C . THR A 1 123 ? -7.530 -7.846 6.534 1.00 96.88 123 THR A C 1
ATOM 925 O O . THR A 1 123 ? -8.372 -7.736 5.653 1.00 96.88 123 THR A O 1
ATOM 928 N N . GLU A 1 124 ? -7.860 -7.926 7.824 1.00 96.62 124 GLU A N 1
ATOM 929 C CA . GLU A 1 124 ? -9.222 -7.686 8.317 1.00 96.62 124 GLU A CA 1
ATOM 930 C C . GLU A 1 124 ? -9.554 -6.184 8.389 1.00 96.62 124 GLU A C 1
ATOM 932 O O . GLU A 1 124 ? -10.717 -5.830 8.547 1.00 96.62 124 GLU A O 1
ATOM 937 N N . TYR A 1 125 ? -8.546 -5.309 8.276 1.00 96.19 125 TYR A N 1
ATOM 938 C CA . TYR A 1 125 ? -8.681 -3.857 8.438 1.00 96.19 125 TYR A CA 1
ATOM 939 C C . TYR A 1 125 ? -8.255 -3.085 7.195 1.00 96.19 125 TYR A C 1
ATOM 941 O O . TYR A 1 125 ? -8.883 -2.090 6.845 1.00 96.19 125 TYR A O 1
ATOM 949 N N . ALA A 1 126 ? -7.204 -3.536 6.510 1.00 97.06 126 ALA A N 1
ATOM 950 C CA . ALA A 1 126 ? -6.795 -2.961 5.241 1.00 97.06 126 ALA A CA 1
ATOM 951 C C . ALA A 1 126 ? -6.191 -4.012 4.314 1.00 97.06 126 ALA A C 1
ATOM 953 O O . ALA A 1 126 ? -5.519 -4.940 4.765 1.00 97.06 126 ALA A O 1
ATOM 954 N N . THR A 1 127 ? -6.379 -3.843 3.012 1.00 97.81 127 THR A N 1
ATOM 955 C CA . THR A 1 127 ? -5.797 -4.715 1.983 1.00 97.81 127 THR A CA 1
ATOM 956 C C . THR A 1 127 ? -4.799 -3.946 1.126 1.00 97.81 127 THR A C 1
ATOM 958 O O . THR A 1 127 ? -4.816 -2.718 1.064 1.00 97.81 127 THR A O 1
ATOM 961 N N . VAL A 1 128 ? -3.904 -4.680 0.466 1.00 98.38 128 VAL A N 1
ATOM 962 C CA . VAL A 1 128 ? -3.146 -4.178 -0.682 1.00 98.38 128 VAL A CA 1
ATOM 963 C C . VAL A 1 128 ? -3.260 -5.199 -1.805 1.00 98.38 128 VAL A C 1
ATOM 965 O O . VAL A 1 128 ? -2.848 -6.349 -1.648 1.00 98.38 128 VAL A O 1
ATOM 968 N N . THR A 1 129 ? -3.824 -4.781 -2.931 1.00 98.12 129 THR A N 1
ATOM 969 C CA . THR A 1 129 ? -4.111 -5.651 -4.073 1.00 98.12 129 THR A CA 1
ATOM 970 C C . THR A 1 129 ? -3.371 -5.122 -5.300 1.00 98.12 129 THR A C 1
ATOM 972 O O . THR A 1 129 ? -3.761 -4.088 -5.849 1.00 98.12 129 THR A O 1
ATOM 975 N N . PRO A 1 130 ? -2.277 -5.768 -5.743 1.00 98.19 130 PRO A N 1
ATOM 976 C CA . PRO A 1 130 ? -1.603 -5.374 -6.972 1.00 98.19 130 PRO A CA 1
ATOM 977 C C . PRO A 1 130 ? -2.478 -5.678 -8.193 1.00 98.19 130 PRO A C 1
ATOM 979 O O . PRO A 1 130 ? -3.199 -6.674 -8.213 1.00 98.19 130 PRO A O 1
ATOM 982 N N . SER A 1 131 ? -2.383 -4.851 -9.238 1.00 97.19 131 SER A N 1
ATOM 983 C CA . SER A 1 131 ? -3.186 -5.036 -10.464 1.00 97.19 131 SER A CA 1
ATOM 984 C C . SER A 1 131 ? -2.848 -6.326 -11.227 1.00 97.19 131 SER A C 1
ATOM 986 O O . SER A 1 131 ? -3.673 -6.846 -11.976 1.00 97.19 131 SER A O 1
ATOM 988 N N . ALA A 1 132 ? -1.640 -6.853 -11.024 1.00 97.81 132 ALA A N 1
ATOM 989 C CA . ALA A 1 132 ? -1.187 -8.169 -11.453 1.00 97.81 132 ALA A CA 1
ATOM 990 C C . ALA A 1 132 ? 0.048 -8.583 -10.634 1.00 97.81 132 ALA A C 1
ATOM 992 O O . ALA A 1 132 ? 0.655 -7.764 -9.940 1.00 97.81 132 ALA A O 1
ATOM 993 N N . ASP A 1 133 ? 0.467 -9.843 -10.755 1.00 97.81 133 ASP A N 1
ATOM 994 C CA . ASP A 1 133 ? 1.743 -10.293 -10.196 1.00 97.81 133 ASP A CA 1
ATOM 995 C C . ASP A 1 133 ? 2.913 -9.444 -10.734 1.00 97.81 133 ASP A C 1
ATOM 997 O O . ASP A 1 133 ? 3.089 -9.301 -11.945 1.00 97.81 133 ASP A O 1
ATOM 1001 N N . GLY A 1 134 ? 3.700 -8.850 -9.833 1.00 97.50 134 GLY A N 1
ATOM 1002 C CA . GLY A 1 134 ? 4.822 -7.979 -10.188 1.00 97.50 134 GLY A CA 1
ATOM 1003 C C . GLY A 1 134 ? 4.436 -6.567 -10.641 1.00 97.50 134 GLY A C 1
ATOM 1004 O O . GLY A 1 134 ? 5.311 -5.822 -11.082 1.00 97.50 134 GLY A O 1
ATOM 1005 N N . ALA A 1 135 ? 3.162 -6.175 -10.572 1.00 98.25 135 ALA A N 1
ATOM 1006 C CA . ALA A 1 135 ? 2.717 -4.882 -11.078 1.00 98.25 135 ALA A CA 1
ATOM 1007 C C . ALA A 1 135 ? 3.257 -3.693 -10.270 1.00 98.25 135 ALA A C 1
ATOM 1009 O O . ALA A 1 135 ? 3.330 -3.718 -9.044 1.00 98.25 135 ALA A O 1
ATOM 1010 N N . LEU A 1 136 ? 3.541 -2.593 -10.974 1.00 98.38 136 LEU A N 1
ATOM 1011 C CA . LEU A 1 136 ? 3.936 -1.313 -10.376 1.00 98.38 136 LEU A CA 1
ATOM 1012 C C . LEU A 1 136 ? 2.766 -0.543 -9.754 1.00 98.38 136 LEU A C 1
ATOM 1014 O O . LEU A 1 136 ? 2.986 0.507 -9.157 1.00 98.38 136 LEU A O 1
ATOM 1018 N N . THR A 1 137 ? 1.537 -1.031 -9.896 1.00 98.25 137 THR A N 1
ATOM 1019 C CA . THR A 1 137 ? 0.348 -0.407 -9.321 1.00 98.25 137 THR A CA 1
ATOM 1020 C C . THR A 1 137 ? -0.380 -1.369 -8.399 1.00 98.25 137 THR A C 1
ATOM 1022 O O . THR A 1 137 ? -0.482 -2.565 -8.686 1.00 98.25 137 THR A O 1
ATOM 1025 N N . ALA A 1 138 ? -0.903 -0.831 -7.302 1.00 98.44 138 ALA A N 1
ATOM 1026 C CA . ALA A 1 138 ? -1.729 -1.558 -6.350 1.00 98.44 138 ALA A CA 1
ATOM 1027 C C . ALA A 1 138 ? -2.838 -0.662 -5.798 1.00 98.44 138 ALA A C 1
ATOM 1029 O O . ALA A 1 138 ? -2.694 0.561 -5.760 1.00 98.44 138 ALA A O 1
ATOM 1030 N N . VAL A 1 139 ? -3.929 -1.281 -5.365 1.00 98.56 139 VAL A N 1
ATOM 1031 C CA . VAL A 1 139 ? -5.030 -0.626 -4.660 1.00 98.56 139 VAL A CA 1
ATOM 1032 C C . VAL A 1 139 ? -4.917 -0.954 -3.176 1.00 98.56 139 VAL A C 1
ATOM 1034 O O . VAL A 1 139 ? -4.702 -2.109 -2.816 1.00 98.56 139 VAL A O 1
ATOM 1037 N N . VAL A 1 140 ? -5.020 0.063 -2.324 1.00 98.25 140 VAL A N 1
ATOM 1038 C CA . VAL A 1 140 ? -5.117 -0.077 -0.869 1.00 98.25 140 VAL A CA 1
ATOM 1039 C C . VAL A 1 140 ? -6.530 0.280 -0.451 1.00 98.25 140 VAL A C 1
ATOM 1041 O O . VAL A 1 140 ? -6.996 1.371 -0.773 1.00 98.25 140 VAL A O 1
ATOM 1044 N N . GLU A 1 141 ? -7.185 -0.612 0.282 1.00 96.81 141 GLU A N 1
ATOM 1045 C CA . GLU A 1 141 ? -8.560 -0.430 0.753 1.00 96.81 141 GLU A CA 1
ATOM 1046 C C . GLU A 1 141 ? -8.578 -0.420 2.280 1.00 96.81 141 GLU A C 1
ATOM 1048 O O . GLU A 1 141 ? -7.892 -1.219 2.917 1.00 96.81 141 GLU A O 1
ATOM 1053 N N . ASN A 1 142 ? -9.373 0.471 2.867 1.00 95.12 142 ASN A N 1
ATOM 1054 C CA . ASN A 1 142 ? -9.702 0.468 4.287 1.00 95.12 142 ASN A CA 1
ATOM 1055 C C . ASN A 1 142 ? -11.021 -0.279 4.494 1.00 95.12 142 ASN A C 1
ATOM 1057 O O . ASN A 1 142 ? -12.083 0.256 4.191 1.00 95.12 142 ASN A O 1
ATOM 1061 N N . VAL A 1 143 ? -10.937 -1.499 5.013 1.00 93.12 143 VAL A N 1
ATOM 1062 C CA . VAL A 1 143 ? -12.071 -2.419 5.184 1.00 93.12 143 VAL A CA 1
ATOM 1063 C C . VAL A 1 143 ? -12.748 -2.242 6.547 1.00 93.12 143 VAL A C 1
ATOM 1065 O O . VAL A 1 143 ? -13.928 -2.551 6.693 1.00 93.12 143 VAL A O 1
ATOM 1068 N N . ALA A 1 144 ? -12.014 -1.769 7.558 1.00 92.44 144 ALA A N 1
ATOM 1069 C CA . ALA A 1 144 ? -12.546 -1.533 8.895 1.00 92.44 144 ALA A CA 1
ATOM 1070 C C . ALA A 1 144 ? -11.667 -0.569 9.700 1.00 92.44 144 ALA A C 1
ATOM 1072 O O . ALA A 1 144 ? -10.447 -0.536 9.546 1.00 92.44 144 ALA A O 1
ATOM 1073 N N . ALA A 1 145 ? -12.281 0.131 10.657 1.00 93.19 145 ALA A N 1
ATOM 1074 C CA . ALA A 1 145 ? -11.585 0.997 11.603 1.00 93.19 145 ALA A CA 1
ATOM 1075 C C . ALA A 1 145 ? -10.427 0.289 12.329 1.00 93.19 145 ALA A C 1
ATOM 1077 O O . ALA A 1 145 ? -10.607 -0.778 12.928 1.00 93.19 145 ALA A O 1
ATOM 1078 N N . PHE A 1 146 ? -9.253 0.926 12.355 1.00 93.75 146 PHE A N 1
ATOM 1079 C CA . PHE A 1 146 ? -8.072 0.406 13.042 1.00 93.75 146 PHE A CA 1
ATOM 1080 C C . PHE A 1 146 ? -7.385 1.434 13.945 1.00 93.75 146 PHE A C 1
ATOM 1082 O O . PHE A 1 146 ? -7.590 2.635 13.821 1.00 93.75 146 PHE A O 1
ATOM 1089 N N . GLY A 1 147 ? -6.595 0.946 14.905 1.00 92.75 147 GLY A N 1
ATOM 1090 C CA . GLY A 1 147 ? -5.929 1.772 15.925 1.00 92.75 147 GLY A CA 1
ATOM 1091 C C . GLY A 1 147 ? -4.405 1.643 15.962 1.00 92.75 147 GLY A C 1
ATOM 1092 O O . GLY A 1 147 ? -3.754 2.370 16.706 1.00 92.75 147 GLY A O 1
ATOM 1093 N N . GLU A 1 148 ? -3.831 0.734 15.174 1.00 96.38 148 GLU A N 1
ATOM 1094 C CA . GLU A 1 148 ? -2.390 0.625 14.936 1.00 96.38 148 GLU A CA 1
ATOM 1095 C C . GLU A 1 148 ? -2.106 1.015 13.489 1.00 96.38 148 GLU A C 1
ATOM 1097 O O . GLU A 1 148 ? -2.781 0.524 12.587 1.00 96.38 148 GLU A O 1
ATOM 1102 N N . GLN A 1 149 ? -1.100 1.859 13.263 1.00 97.00 149 GLN A N 1
ATOM 1103 C CA . GLN A 1 149 ? -0.718 2.260 11.911 1.00 97.00 149 GLN A CA 1
ATOM 1104 C C . GLN A 1 149 ? -0.368 1.040 11.058 1.00 97.00 149 GLN A C 1
ATOM 1106 O O . GLN A 1 149 ? 0.240 0.078 11.534 1.00 97.00 149 GLN A O 1
ATOM 1111 N N . ILE A 1 150 ? -0.704 1.095 9.776 1.00 98.31 150 ILE A N 1
ATOM 1112 C CA . ILE A 1 150 ? -0.417 0.021 8.827 1.00 98.31 150 ILE A CA 1
ATOM 1113 C C . ILE A 1 150 ? 0.669 0.501 7.869 1.00 98.31 150 ILE A C 1
ATOM 1115 O O . ILE A 1 150 ? 0.639 1.632 7.406 1.00 98.31 150 ILE A O 1
ATOM 1119 N N . VAL A 1 151 ? 1.647 -0.345 7.567 1.00 98.50 151 VAL A N 1
ATOM 1120 C CA . VAL A 1 151 ? 2.688 -0.067 6.576 1.00 98.50 151 VAL A CA 1
ATOM 1121 C C . VAL A 1 151 ? 2.396 -0.876 5.326 1.00 98.50 151 VAL A C 1
ATOM 1123 O O . VAL A 1 151 ? 2.281 -2.101 5.391 1.00 98.50 151 VAL A O 1
ATOM 1126 N N . VAL A 1 152 ? 2.335 -0.191 4.188 1.00 98.62 152 VAL A N 1
ATOM 1127 C CA . VAL A 1 152 ? 2.360 -0.811 2.862 1.00 98.62 152 VAL A CA 1
ATOM 1128 C C . VAL A 1 152 ? 3.754 -0.627 2.280 1.00 98.62 152 VAL A C 1
ATOM 1130 O O . VAL A 1 152 ? 4.334 0.457 2.367 1.00 98.62 152 VAL A O 1
ATOM 1133 N N . LYS A 1 153 ? 4.319 -1.689 1.707 1.00 98.62 153 LYS A N 1
ATOM 1134 C CA . LYS A 1 153 ? 5.676 -1.694 1.150 1.00 98.62 153 LYS A CA 1
ATOM 1135 C C . LYS A 1 153 ? 5.687 -2.288 -0.252 1.00 98.62 153 LYS A C 1
ATOM 1137 O O . LYS A 1 153 ? 5.244 -3.420 -0.426 1.00 98.62 153 LYS A O 1
ATOM 1142 N N . ALA A 1 154 ? 6.272 -1.558 -1.200 1.00 98.62 154 ALA A N 1
ATOM 1143 C CA . ALA A 1 154 ? 6.664 -2.061 -2.515 1.00 98.62 154 ALA A CA 1
ATOM 1144 C C . ALA A 1 154 ? 8.164 -2.369 -2.511 1.00 98.62 154 ALA A C 1
ATOM 1146 O O . ALA A 1 154 ? 8.976 -1.485 -2.234 1.00 98.62 154 ALA A O 1
ATOM 1147 N N . THR A 1 155 ? 8.543 -3.605 -2.821 1.00 98.69 155 THR A N 1
ATOM 1148 C CA . THR A 1 155 ? 9.945 -4.052 -2.860 1.00 98.69 155 THR A CA 1
ATOM 1149 C C . THR A 1 155 ? 10.292 -4.503 -4.269 1.00 98.69 155 THR A C 1
ATOM 1151 O O . THR A 1 155 ? 9.548 -5.290 -4.844 1.00 98.69 155 THR A O 1
ATOM 1154 N N . SER A 1 156 ? 11.404 -4.037 -4.836 1.00 98.00 156 SER A N 1
ATOM 1155 C CA . SER A 1 156 ? 11.880 -4.547 -6.125 1.00 98.00 156 SER A CA 1
ATOM 1156 C C . SER A 1 156 ? 12.197 -6.040 -6.026 1.00 98.00 156 SER A C 1
ATOM 1158 O O . SER A 1 156 ? 12.917 -6.468 -5.124 1.00 98.00 156 SER A O 1
ATOM 1160 N N . ARG A 1 157 ? 11.701 -6.831 -6.985 1.00 97.75 157 ARG A N 1
ATOM 1161 C CA . ARG A 1 157 ? 12.012 -8.270 -7.074 1.00 97.75 157 ARG A CA 1
ATOM 1162 C C . ARG A 1 157 ? 13.469 -8.542 -7.425 1.00 97.75 157 ARG A C 1
ATOM 1164 O O . ARG A 1 157 ? 13.996 -9.595 -7.087 1.00 97.75 157 ARG A O 1
ATOM 1171 N N . ASP A 1 158 ? 14.100 -7.608 -8.128 1.00 96.00 158 ASP A N 1
ATOM 1172 C CA . ASP A 1 158 ? 15.492 -7.726 -8.565 1.00 96.00 158 ASP A CA 1
ATOM 1173 C C . ASP A 1 158 ? 16.475 -7.330 -7.454 1.00 96.00 158 ASP A C 1
ATOM 1175 O O . ASP A 1 158 ? 17.599 -7.822 -7.397 1.00 96.00 158 ASP A O 1
ATOM 1179 N N . ASN A 1 159 ? 16.045 -6.448 -6.542 1.00 95.69 159 ASN A N 1
ATOM 1180 C CA . ASN A 1 159 ? 16.858 -5.971 -5.431 1.00 95.69 159 ASN A CA 1
ATOM 1181 C C . ASN A 1 159 ? 15.999 -5.655 -4.197 1.00 95.69 159 ASN A C 1
ATOM 1183 O O . ASN A 1 159 ? 15.368 -4.603 -4.127 1.00 95.69 159 ASN A O 1
ATOM 1187 N N . ALA A 1 160 ? 16.058 -6.512 -3.177 1.00 96.12 160 ALA A N 1
ATOM 1188 C CA . ALA A 1 160 ? 15.296 -6.339 -1.939 1.00 96.12 160 ALA A CA 1
ATOM 1189 C C . ALA A 1 160 ? 15.693 -5.096 -1.109 1.00 96.12 160 ALA A C 1
ATOM 1191 O O . ALA A 1 160 ? 14.917 -4.652 -0.259 1.00 96.12 160 ALA A O 1
ATOM 1192 N N . GLU A 1 161 ? 16.877 -4.518 -1.343 1.00 96.31 161 GLU A N 1
ATOM 1193 C CA . GLU A 1 161 ? 17.295 -3.250 -0.725 1.00 96.31 161 GLU A CA 1
ATOM 1194 C C . GLU A 1 161 ? 16.655 -2.032 -1.401 1.00 96.31 161 GLU A C 1
ATOM 1196 O O . GLU A 1 161 ? 16.624 -0.949 -0.811 1.00 96.31 161 GLU A O 1
ATOM 1201 N N . ALA A 1 162 ? 16.119 -2.209 -2.614 1.00 97.25 162 ALA A N 1
ATOM 1202 C CA . ALA A 1 162 ? 15.352 -1.194 -3.308 1.00 97.25 162 ALA A CA 1
ATOM 1203 C C . ALA A 1 162 ? 13.860 -1.343 -2.974 1.00 97.25 162 ALA A C 1
ATOM 1205 O O . ALA A 1 162 ? 13.183 -2.260 -3.444 1.00 97.25 162 ALA A O 1
ATOM 1206 N N . TYR A 1 163 ? 13.335 -0.438 -2.154 1.00 98.31 163 TYR A N 1
ATOM 1207 C CA . TYR A 1 163 ? 11.943 -0.457 -1.720 1.00 98.31 163 TYR A CA 1
ATOM 1208 C C . TYR A 1 163 ? 11.417 0.941 -1.429 1.00 98.31 163 TYR A C 1
ATOM 1210 O O . TYR A 1 163 ? 12.177 1.896 -1.267 1.00 98.31 163 TYR A O 1
ATOM 1218 N N . ALA A 1 164 ? 10.097 1.034 -1.331 1.00 97.88 164 ALA A N 1
ATOM 1219 C CA . ALA A 1 164 ? 9.427 2.191 -0.782 1.00 97.88 164 ALA A CA 1
ATOM 1220 C C . ALA A 1 164 ? 8.287 1.774 0.144 1.00 97.88 164 ALA A C 1
ATOM 1222 O O . ALA A 1 164 ? 7.658 0.733 -0.073 1.00 97.88 164 ALA A O 1
ATOM 1223 N N . THR A 1 165 ? 8.034 2.571 1.177 1.00 98.31 165 THR A N 1
ATOM 1224 C CA . THR A 1 165 ? 6.924 2.366 2.109 1.00 98.31 165 THR A CA 1
ATOM 1225 C C . THR A 1 165 ? 5.985 3.563 2.133 1.00 98.31 165 THR A C 1
ATOM 1227 O O . THR A 1 165 ? 6.368 4.683 1.803 1.00 98.31 165 THR A O 1
ATOM 1230 N N . CYS A 1 166 ? 4.744 3.328 2.540 1.00 96.38 166 CYS A N 1
ATOM 1231 C CA . CYS A 1 166 ? 3.835 4.361 3.016 1.00 96.38 166 CYS A CA 1
ATOM 1232 C C . CYS A 1 166 ? 3.113 3.863 4.271 1.00 96.38 166 CYS A C 1
ATOM 1234 O O . CYS A 1 166 ? 2.941 2.655 4.464 1.00 96.38 166 CYS A O 1
ATOM 1236 N N . THR A 1 167 ? 2.719 4.794 5.130 1.00 97.38 167 THR A N 1
ATOM 1237 C CA . THR A 1 167 ? 1.961 4.523 6.351 1.00 97.38 167 THR A CA 1
ATOM 1238 C C . THR A 1 167 ? 0.505 4.881 6.111 1.00 97.38 167 THR A C 1
ATOM 1240 O O . THR A 1 167 ? 0.221 5.955 5.598 1.00 97.38 167 THR A O 1
ATOM 1243 N N . VAL A 1 168 ? -0.403 3.986 6.475 1.00 96.44 168 VAL A N 1
ATOM 1244 C CA . VAL A 1 168 ? -1.848 4.181 6.450 1.00 96.44 168 VAL A CA 1
ATOM 1245 C C . VAL A 1 168 ? -2.306 4.395 7.890 1.00 96.44 168 VAL A C 1
ATOM 1247 O O . VAL A 1 168 ? -2.065 3.552 8.761 1.00 96.44 168 VAL A O 1
ATOM 1250 N N . GLU A 1 169 ? -2.959 5.521 8.142 1.00 94.88 169 GLU A N 1
ATOM 1251 C CA . GLU A 1 169 ? -3.506 5.890 9.446 1.00 94.88 169 GLU A CA 1
ATOM 1252 C C . GLU A 1 169 ? -5.022 6.005 9.353 1.00 94.88 169 GLU A C 1
ATOM 1254 O O . GLU A 1 169 ? -5.528 6.584 8.398 1.00 94.88 169 GLU A O 1
ATOM 1259 N N . TYR A 1 170 ? -5.756 5.467 10.328 1.00 92.5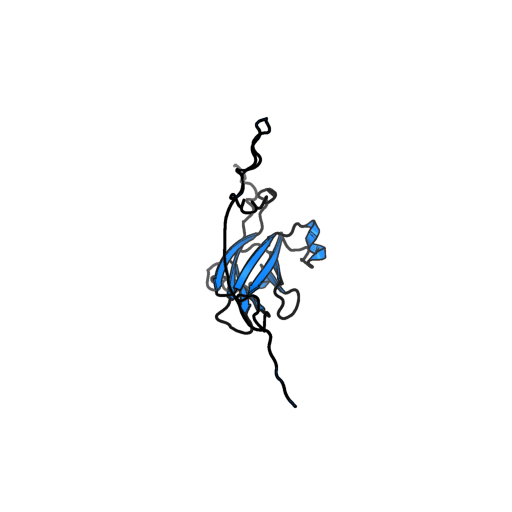6 170 TYR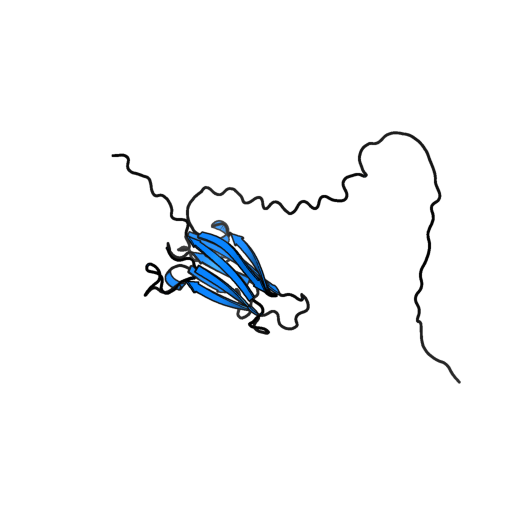 A N 1
ATOM 1260 C CA . TYR A 1 170 ? -7.210 5.613 10.384 1.00 92.56 170 TYR A CA 1
ATOM 1261 C C . TYR A 1 170 ? -7.586 6.871 11.171 1.00 92.56 170 TYR A C 1
ATOM 1263 O O . TYR A 1 170 ? -7.284 6.999 12.359 1.00 92.56 170 TYR A O 1
ATOM 1271 N N . LEU A 1 171 ? -8.278 7.794 10.513 1.00 85.88 171 LEU A N 1
ATOM 1272 C CA . LEU A 1 171 ? -8.866 8.978 11.114 1.00 85.88 171 LEU A CA 1
ATOM 1273 C C . LEU A 1 171 ? -10.272 8.647 11.613 1.00 85.88 171 LEU A C 1
ATOM 1275 O O . LEU A 1 171 ? -11.244 8.623 10.854 1.00 85.88 171 LEU A O 1
ATOM 1279 N N . GLN A 1 172 ? -10.378 8.407 12.920 1.00 71.12 172 GLN A N 1
ATOM 1280 C CA . GLN A 1 172 ? -11.649 8.116 13.571 1.00 71.12 172 GLN A CA 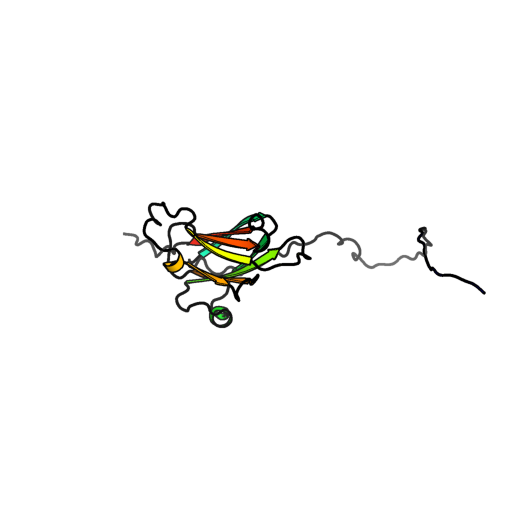1
ATOM 1281 C C . GLN A 1 172 ? -12.654 9.261 13.362 1.00 71.12 172 GLN A C 1
ATOM 1283 O O . GLN A 1 172 ? -12.374 10.422 13.664 1.00 71.12 172 GLN A O 1
ATOM 1288 N N . ARG A 1 173 ? -13.873 8.923 12.927 1.00 65.94 173 ARG A N 1
ATOM 1289 C CA . ARG A 1 173 ? -15.001 9.866 12.933 1.00 65.94 173 ARG A CA 1
ATOM 1290 C C . ARG A 1 173 ? -15.347 10.218 14.378 1.00 65.94 173 ARG A C 1
ATOM 1292 O O . ARG A 1 173 ? -15.686 9.338 15.169 1.00 65.94 173 ARG A O 1
ATOM 1299 N N . THR A 1 174 ? -15.330 11.501 14.728 1.00 58.44 174 THR A N 1
ATOM 1300 C CA . THR A 1 174 ? -15.946 11.974 15.971 1.00 58.44 174 THR A CA 1
ATOM 1301 C C . THR A 1 174 ? -17.465 11.883 15.825 1.00 58.44 174 THR A C 1
ATOM 1303 O O . THR A 1 174 ? -18.134 12.793 15.343 1.00 58.44 174 THR A O 1
ATOM 1306 N N . THR A 1 175 ? -18.056 10.759 16.224 1.00 52.88 175 THR A N 1
ATOM 1307 C CA . THR A 1 175 ? -19.512 10.665 16.366 1.00 52.88 175 THR A CA 1
ATOM 1308 C C . THR A 1 175 ? -19.930 11.490 17.583 1.00 52.88 175 THR A C 1
ATOM 1310 O O . THR A 1 175 ? -19.772 11.035 18.709 1.00 52.88 175 THR A O 1
ATOM 1313 N N . GLY A 1 176 ? -20.376 12.725 17.325 1.00 53.06 176 GLY A N 1
ATOM 1314 C CA . GLY A 1 176 ? -21.076 13.677 18.202 1.00 53.06 176 GLY A CA 1
ATOM 1315 C C . GLY A 1 176 ? -20.980 13.489 19.723 1.00 53.06 176 GLY A C 1
ATOM 1316 O O . GLY A 1 176 ? -21.549 12.562 20.294 1.00 53.06 176 GLY A O 1
ATOM 1317 N N . TYR A 1 177 ? -20.379 14.467 20.405 1.00 54.00 177 TYR A N 1
ATOM 1318 C CA . TYR A 1 177 ? -20.528 14.635 21.851 1.00 54.00 177 TYR A CA 1
ATOM 1319 C C . TYR A 1 177 ? -22.011 14.793 22.219 1.00 54.00 177 TYR A C 1
ATOM 1321 O O . TYR A 1 177 ? -22.691 15.682 21.706 1.00 54.00 177 TYR A O 1
ATOM 1329 N N . THR A 1 178 ? -22.511 13.969 23.143 1.00 48.72 178 THR A N 1
ATOM 1330 C CA . THR A 1 178 ? -23.760 14.287 23.845 1.00 48.72 178 THR A CA 1
ATOM 1331 C C . THR A 1 178 ? -23.409 15.279 24.950 1.00 48.72 178 THR A C 1
ATOM 1333 O O . THR A 1 178 ? -22.717 14.920 25.903 1.00 48.72 178 THR A O 1
ATOM 1336 N N . PHE A 1 179 ? -23.826 16.538 24.810 1.00 50.78 179 PHE A N 1
ATOM 1337 C CA . PHE A 1 179 ? -23.818 17.471 25.935 1.00 50.78 179 PHE A CA 1
ATOM 1338 C C . PHE A 1 179 ? -24.890 17.001 26.926 1.00 50.78 179 PHE A C 1
ATOM 1340 O O . PHE A 1 179 ? -26.064 16.936 26.560 1.00 50.78 179 PHE A O 1
ATOM 1347 N N . ASN A 1 180 ? -24.469 16.610 28.133 1.00 54.41 180 ASN A N 1
ATOM 1348 C CA . ASN A 1 180 ? -25.379 16.392 29.262 1.00 54.41 180 ASN A CA 1
ATOM 1349 C C . ASN A 1 180 ? -25.813 17.731 29.858 1.00 54.41 180 ASN A C 1
ATOM 1351 O O . ASN A 1 180 ? -24.955 18.644 29.904 1.00 54.41 180 ASN A O 1
#

Foldseek 3Di:
DDDDDDDDDDDDDDDDDDDDDDDDDDDDPPPPDDDPPPPPPPPPPDPPDWAKDKAWDDAAQKGKDKDWDDPVCCVVQVHDPLFPTKIKIAIAGPPNVPPAQFKDKDKDFPDCPDPFNPPHDRVCAKDWAAPDHRHRMIMITGNDDGDTKMKMKIAGPVDRSGIIIMIMDTDDDPPDDDDD